Protein AF-A0A2V8FGA6-F1 (afdb_monomer_lite)

Secondary structure (DSSP, 8-state):
---SSGGGT--EEE--S-SSS-HHHHHHHHHHH-SSSEEEEEE-HHHHTSHHHHHHHHHHHHHHHTS-EEEEEPTT-S-HHHHHHHHHHHHGGGSEEEEETTSPP-SSS-EEEEE-PPPSSHHHHHHHHHHHHHTT-SEEE----HHHHHHHH-SS-------

Radius of gyration: 16.86 Å; chains: 1; bounding box: 38×37×55 Å

Foldseek 3Di:
DPPLCVQQPQQADEDDDPPPDDRLVVLLVCLQVDQGHAYEDEDDLVVVVPLVVVLQSLLSSLVSNVLSYEYEYDPPNPCVVVVLVSSCVSHNPSYAYEYDLPDDDDPDRHAHEHEDEAQPDLVSVVVVVVVSVVSVHPYYDYDDDPVSSVCRVCVPDDPPPDD

pLDDT: mean 81.25, std 15.48, range [29.77, 95.44]

Sequence (163 aa):
MLKIGEAAGVDSLWTDRGSGHDRWMLLAGLAVVTSRVRLGATVIPAEVRVPVALCERLAALHRLSRARGIVRIDPAVARCEDVIALVRQAAGDGLTIVLEATAQPTQARVERWAQVAAPESRDAWRETRRTYEEMGASGVIVPFGPRLLDLLRRPDEEDDRSD

Structure (mmCIF, N/CA/C/O backbone):
data_AF-A0A2V8FGA6-F1
#
_entry.id   AF-A0A2V8FGA6-F1
#
loop_
_atom_site.group_PDB
_atom_site.id
_atom_site.type_symbol
_atom_site.label_atom_id
_atom_site.label_alt_id
_atom_site.label_comp_id
_atom_site.label_asym_id
_atom_site.label_entity_id
_atom_site.label_seq_id
_atom_site.pdbx_PDB_ins_code
_atom_site.Cartn_x
_atom_site.Cartn_y
_atom_site.Cartn_z
_atom_site.occupancy
_atom_site.B_iso_or_equiv
_atom_site.auth_seq_id
_atom_site.auth_comp_id
_atom_site.auth_asym_id
_atom_site.auth_atom_id
_atom_site.pdbx_PDB_model_num
ATOM 1 N N . MET A 1 1 ? -13.039 -19.378 5.745 1.00 29.81 1 MET A N 1
ATOM 2 C CA . MET A 1 1 ? -12.762 -18.689 7.023 1.00 29.81 1 MET A CA 1
ATOM 3 C C . MET A 1 1 ? -11.859 -17.481 6.753 1.00 29.81 1 MET A C 1
ATOM 5 O O . MET A 1 1 ? -10.669 -17.535 6.996 1.00 29.81 1 MET A O 1
ATOM 9 N N . LEU A 1 2 ? -12.428 -16.419 6.170 1.00 29.77 2 LEU A N 1
ATOM 10 C CA . LEU A 1 2 ? -11.823 -15.086 6.006 1.00 29.77 2 LEU A CA 1
ATOM 11 C C . LEU A 1 2 ? -12.986 -14.079 5.922 1.00 29.77 2 LEU A C 1
ATOM 13 O O . LEU A 1 2 ? -13.206 -13.437 4.908 1.00 29.77 2 LEU A O 1
ATOM 17 N N . LYS A 1 3 ? -13.843 -14.078 6.952 1.00 29.84 3 LYS A N 1
ATOM 18 C CA . LYS A 1 3 ? -15.079 -13.270 7.001 1.00 29.84 3 LYS A CA 1
ATOM 19 C C . LYS A 1 3 ? -15.053 -12.214 8.114 1.00 29.84 3 LYS A C 1
ATOM 21 O O . LYS A 1 3 ? -16.027 -11.507 8.310 1.00 29.84 3 LYS A O 1
ATOM 26 N N . ILE A 1 4 ? -13.936 -12.110 8.842 1.00 32.84 4 ILE A N 1
ATOM 27 C CA . ILE A 1 4 ? -13.795 -11.216 10.002 1.00 32.84 4 ILE A CA 1
ATOM 28 C C . ILE A 1 4 ? -13.268 -9.829 9.577 1.00 32.84 4 ILE A C 1
ATOM 30 O O . ILE A 1 4 ? -13.563 -8.843 10.237 1.00 32.84 4 ILE A O 1
ATOM 34 N N . GLY A 1 5 ? -12.573 -9.715 8.436 1.00 39.97 5 GLY A N 1
ATOM 35 C CA . GLY A 1 5 ? -12.065 -8.426 7.938 1.00 39.97 5 GLY A CA 1
ATOM 36 C C . GLY A 1 5 ? -13.121 -7.529 7.277 1.00 39.97 5 GLY A C 1
ATOM 37 O O . GLY A 1 5 ? -13.042 -6.313 7.399 1.00 39.97 5 GLY A O 1
ATOM 38 N N . GLU A 1 6 ? -14.137 -8.106 6.621 1.00 41.97 6 GLU A N 1
ATOM 39 C CA . GLU A 1 6 ? -15.162 -7.328 5.894 1.00 41.97 6 GLU A CA 1
ATOM 40 C C . GLU A 1 6 ? -16.157 -6.608 6.820 1.00 41.97 6 GLU A C 1
ATOM 42 O O . GLU A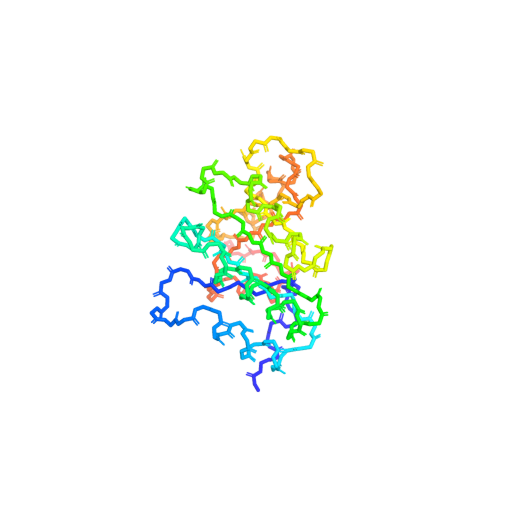 1 6 ? -16.749 -5.612 6.419 1.00 41.97 6 GLU A O 1
ATOM 47 N N . ALA A 1 7 ? -16.334 -7.076 8.060 1.00 38.31 7 ALA A N 1
ATOM 48 C CA . ALA A 1 7 ? -17.306 -6.510 9.001 1.00 38.31 7 ALA A CA 1
ATOM 49 C C . ALA A 1 7 ? -16.775 -5.301 9.800 1.00 38.31 7 ALA A C 1
ATOM 51 O O . ALA A 1 7 ? -17.547 -4.651 10.494 1.00 38.31 7 ALA A O 1
ATOM 52 N N . ALA A 1 8 ? -15.475 -5.002 9.713 1.00 47.69 8 ALA A N 1
ATOM 53 C CA . ALA A 1 8 ? -14.782 -4.061 10.597 1.00 47.69 8 ALA A CA 1
ATOM 54 C C . ALA A 1 8 ? -14.420 -2.711 9.937 1.00 47.69 8 ALA A C 1
ATOM 56 O O . ALA A 1 8 ? -13.707 -1.912 10.534 1.00 47.69 8 ALA A O 1
ATOM 57 N N . GLY A 1 9 ? -14.857 -2.456 8.696 1.00 52.66 9 GLY A N 1
ATOM 58 C CA . GLY A 1 9 ? -14.543 -1.206 7.985 1.00 52.66 9 GLY A CA 1
ATOM 59 C C . GLY A 1 9 ? -13.088 -1.084 7.506 1.00 52.66 9 GLY A C 1
ATOM 60 O O . GLY A 1 9 ? -12.617 0.019 7.240 1.00 52.66 9 GLY A O 1
ATOM 61 N N . VAL A 1 10 ? -12.360 -2.202 7.395 1.00 63.94 10 VAL A N 1
ATOM 62 C CA . VAL A 1 10 ? -10.988 -2.226 6.864 1.00 63.94 10 VAL A CA 1
ATOM 63 C C . VAL A 1 10 ? -11.017 -2.022 5.344 1.00 63.94 10 VAL A C 1
ATOM 65 O O . VAL A 1 10 ? -11.439 -2.910 4.606 1.00 63.94 10 VAL A O 1
ATOM 68 N N . ASP A 1 11 ? -10.543 -0.865 4.877 1.00 73.31 11 ASP A N 1
ATOM 69 C CA . ASP A 1 11 ? -10.498 -0.511 3.445 1.00 73.31 11 ASP A CA 1
ATOM 70 C C . ASP A 1 11 ? -9.421 -1.299 2.671 1.00 73.31 11 ASP A C 1
ATOM 72 O O . ASP A 1 11 ? -9.610 -1.679 1.512 1.00 73.31 11 ASP A O 1
ATOM 76 N N . SER A 1 12 ? -8.286 -1.593 3.316 1.00 79.44 12 SER A N 1
ATOM 77 C CA . SER A 1 12 ? -7.115 -2.193 2.666 1.00 79.44 12 SER A CA 1
ATOM 78 C C . SER A 1 12 ? -6.337 -3.161 3.566 1.00 79.44 12 SER A C 1
ATOM 80 O O . SER A 1 12 ? -6.179 -2.937 4.764 1.00 79.44 12 SER A O 1
ATOM 82 N N . LEU A 1 13 ? -5.818 -4.240 2.970 1.00 83.06 13 LEU A N 1
ATOM 83 C CA . LEU A 1 13 ? -4.891 -5.179 3.608 1.00 83.06 13 LEU A CA 1
ATOM 84 C C . LEU A 1 13 ? -3.473 -4.925 3.112 1.00 83.06 13 LEU A C 1
ATOM 86 O O . LEU A 1 13 ? -3.224 -4.982 1.910 1.00 83.06 13 LEU A O 1
ATOM 90 N N . TRP A 1 14 ? -2.543 -4.716 4.036 1.00 84.31 14 TRP A N 1
ATOM 91 C CA . TRP A 1 14 ? -1.141 -4.442 3.732 1.00 84.31 14 TRP A CA 1
ATOM 92 C C . TRP A 1 14 ? -0.266 -5.613 4.166 1.00 84.31 14 TRP A C 1
ATOM 94 O O . TRP A 1 14 ? -0.427 -6.139 5.266 1.00 84.31 14 TRP A O 1
ATOM 104 N N . THR A 1 15 ? 0.677 -6.024 3.318 1.00 78.81 15 THR A N 1
ATOM 105 C CA . THR A 1 15 ? 1.680 -7.024 3.713 1.00 78.81 15 THR A CA 1
ATOM 106 C C . THR A 1 15 ? 2.830 -6.364 4.464 1.00 78.81 15 THR A C 1
ATOM 108 O O . THR A 1 15 ? 3.437 -5.418 3.952 1.00 78.81 15 THR A O 1
ATOM 111 N N . ASP A 1 16 ? 3.148 -6.896 5.641 1.00 68.44 16 ASP A N 1
ATOM 112 C CA . ASP A 1 16 ? 4.194 -6.381 6.522 1.00 68.44 16 ASP A CA 1
ATOM 113 C C . ASP A 1 16 ? 5.622 -6.568 5.966 1.00 68.44 16 ASP A C 1
ATOM 115 O O . ASP A 1 16 ? 5.903 -7.443 5.137 1.00 68.44 16 ASP A O 1
ATOM 119 N N . ARG A 1 17 ? 6.545 -5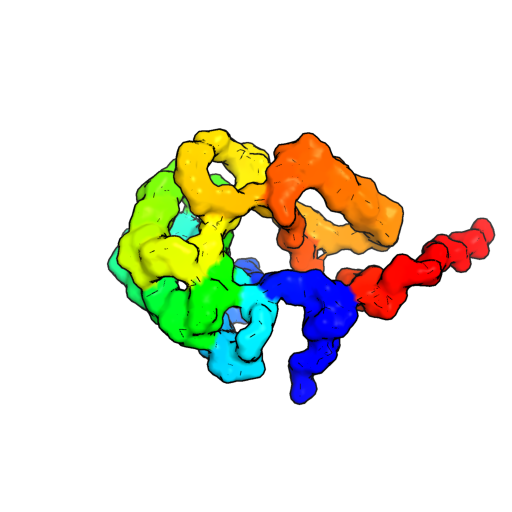.736 6.452 1.00 59.19 17 ARG A N 1
ATOM 120 C CA . ARG A 1 17 ? 7.990 -5.887 6.291 1.00 59.19 17 ARG A CA 1
ATOM 121 C C . ARG A 1 17 ? 8.548 -6.766 7.404 1.00 59.19 17 ARG A C 1
ATOM 123 O O . ARG A 1 17 ? 9.025 -6.260 8.409 1.00 59.19 17 ARG A O 1
ATOM 130 N N . GLY A 1 18 ? 8.569 -8.076 7.189 1.00 57.50 18 GLY A N 1
ATOM 131 C CA . GLY A 1 18 ? 9.267 -8.963 8.129 1.00 57.50 18 GLY A CA 1
ATOM 132 C C . GLY A 1 18 ? 8.754 -10.388 8.216 1.00 57.50 18 GLY A C 1
ATOM 133 O O . GLY A 1 18 ? 9.359 -11.193 8.911 1.00 57.50 18 GLY A O 1
ATOM 134 N N . SER A 1 19 ? 7.700 -10.747 7.482 1.00 59.69 19 SER A N 1
ATOM 135 C CA . SER A 1 19 ? 7.111 -12.091 7.549 1.00 59.69 19 SER A CA 1
ATOM 136 C C . SER A 1 19 ? 8.009 -13.221 7.020 1.00 59.69 19 SER A C 1
ATOM 138 O O . SER A 1 19 ? 7.601 -14.375 7.059 1.00 59.69 19 SER A O 1
ATOM 140 N N . GLY A 1 20 ? 9.197 -12.920 6.477 1.00 63.50 20 GLY A N 1
ATOM 141 C CA . GLY A 1 20 ? 10.101 -13.902 5.858 1.00 63.50 20 GLY A CA 1
ATOM 142 C C . GLY A 1 20 ? 9.592 -14.491 4.533 1.00 63.50 20 GLY A C 1
ATOM 143 O O . GLY A 1 20 ? 10.314 -15.230 3.869 1.00 63.50 20 GLY A O 1
ATOM 144 N N . HIS A 1 21 ? 8.372 -14.145 4.123 1.00 70.38 21 HIS A N 1
ATOM 145 C CA . HIS A 1 21 ? 7.746 -14.593 2.886 1.00 70.38 21 HIS A CA 1
ATOM 146 C C . HIS A 1 21 ? 7.847 -13.531 1.789 1.00 70.38 21 HIS A C 1
ATOM 148 O O . HIS A 1 21 ? 7.881 -12.328 2.061 1.00 70.38 21 HIS A O 1
ATOM 154 N N . ASP A 1 22 ? 7.841 -13.972 0.528 1.00 83.00 22 ASP A N 1
ATOM 155 C CA . ASP A 1 22 ? 7.751 -13.052 -0.602 1.00 83.00 22 ASP A CA 1
ATOM 156 C C . ASP A 1 22 ? 6.399 -12.316 -0.572 1.00 83.00 22 ASP A C 1
ATOM 158 O O . ASP A 1 22 ? 5.323 -12.905 -0.716 1.00 83.00 22 ASP A O 1
ATOM 162 N N . ARG A 1 23 ? 6.464 -11.002 -0.341 1.00 87.06 23 ARG A N 1
ATOM 163 C CA . ARG A 1 23 ? 5.291 -10.134 -0.168 1.00 87.06 23 ARG A CA 1
ATOM 164 C C . ARG A 1 23 ? 4.419 -10.091 -1.424 1.00 87.06 23 ARG A C 1
ATOM 166 O O . ARG A 1 23 ? 3.195 -10.058 -1.319 1.00 87.06 23 ARG A O 1
ATOM 173 N N . TRP A 1 24 ? 5.031 -10.128 -2.605 1.00 88.62 24 TRP A N 1
ATOM 174 C CA . TRP A 1 24 ? 4.316 -10.088 -3.881 1.00 88.62 24 TRP A CA 1
ATOM 175 C C . TRP A 1 24 ? 3.572 -11.395 -4.147 1.00 88.62 24 TRP A C 1
ATOM 177 O O . TRP A 1 24 ? 2.447 -11.365 -4.644 1.00 88.62 24 TRP A O 1
ATOM 187 N N . MET A 1 25 ? 4.144 -12.530 -3.744 1.00 88.31 25 MET A N 1
ATOM 188 C CA . MET A 1 25 ? 3.494 -13.836 -3.801 1.00 88.31 25 MET A CA 1
ATOM 189 C C . MET A 1 25 ? 2.279 -13.906 -2.868 1.00 88.31 25 MET A C 1
ATOM 191 O O . MET A 1 25 ? 1.215 -14.370 -3.279 1.00 88.31 25 MET A O 1
ATOM 195 N N . LEU A 1 26 ? 2.398 -13.389 -1.640 1.00 87.31 26 LEU A N 1
ATOM 196 C CA . LEU A 1 26 ? 1.260 -13.292 -0.719 1.00 87.31 26 LEU A CA 1
ATOM 197 C C . LEU A 1 26 ? 0.145 -12.405 -1.288 1.00 87.31 26 LEU A C 1
ATOM 199 O O . LEU A 1 26 ? -1.021 -12.799 -1.269 1.00 87.31 26 LEU A O 1
ATOM 203 N N . LEU A 1 27 ? 0.494 -11.240 -1.842 1.00 88.81 27 LEU A N 1
ATOM 204 C CA . LEU A 1 27 ? -0.471 -10.348 -2.491 1.00 88.81 27 LEU A CA 1
ATOM 205 C C . LEU A 1 27 ? -1.153 -11.004 -3.693 1.00 88.81 27 LEU A C 1
ATOM 207 O O . LEU A 1 27 ? -2.360 -10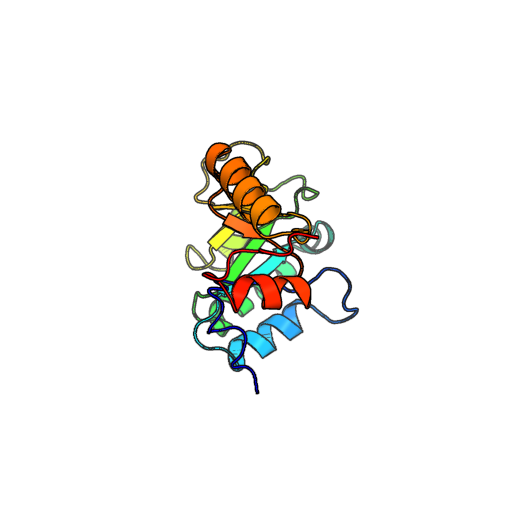.848 -3.858 1.00 88.81 27 LEU A O 1
ATOM 211 N N . ALA A 1 28 ? -0.416 -11.766 -4.503 1.00 88.00 28 ALA A N 1
ATOM 212 C CA . ALA A 1 28 ? -0.984 -12.515 -5.618 1.00 88.00 28 ALA A CA 1
ATOM 213 C C . ALA A 1 28 ? -1.997 -13.566 -5.133 1.00 88.00 28 ALA A C 1
ATOM 215 O O . ALA A 1 28 ? -3.104 -13.638 -5.665 1.00 88.00 28 ALA A O 1
ATOM 216 N N . GLY A 1 29 ? -1.668 -14.324 -4.081 1.00 87.56 29 GLY A N 1
ATOM 217 C CA . GLY A 1 29 ? -2.600 -15.269 -3.459 1.00 87.56 29 GLY A CA 1
ATOM 218 C C . GLY A 1 29 ? -3.856 -14.579 -2.916 1.00 87.56 29 GLY A C 1
ATOM 219 O O . GLY A 1 29 ? -4.976 -14.988 -3.228 1.00 87.56 29 GLY A O 1
ATOM 220 N N . LEU A 1 30 ? -3.684 -13.480 -2.173 1.00 86.75 30 LEU A N 1
ATOM 221 C CA . LEU A 1 30 ? -4.785 -12.665 -1.643 1.00 86.75 30 LEU A CA 1
ATOM 222 C C . LEU A 1 30 ? -5.661 -12.065 -2.749 1.00 86.75 30 LEU A C 1
ATOM 224 O O . LEU A 1 30 ? -6.879 -11.995 -2.588 1.00 86.75 30 LEU A O 1
ATOM 228 N N . ALA A 1 31 ? -5.082 -11.670 -3.882 1.00 87.75 31 ALA A N 1
ATOM 229 C CA . ALA A 1 31 ? -5.825 -11.155 -5.029 1.00 87.75 31 ALA A CA 1
ATOM 230 C C . ALA A 1 31 ? -6.792 -12.182 -5.621 1.00 87.75 31 ALA A C 1
ATOM 232 O O . ALA A 1 31 ? -7.880 -11.807 -6.058 1.00 87.75 31 ALA A O 1
ATOM 233 N N . VAL A 1 32 ? -6.425 -13.464 -5.579 1.00 85.69 32 VAL A N 1
ATOM 234 C CA . VAL A 1 32 ? -7.270 -14.565 -6.052 1.00 85.69 32 VAL A CA 1
ATOM 235 C C . VAL A 1 32 ? -8.386 -14.886 -5.058 1.00 85.69 32 VAL A C 1
ATOM 237 O O . VAL A 1 32 ? -9.519 -15.121 -5.475 1.00 85.69 32 VAL A O 1
ATOM 240 N N . VAL A 1 33 ? -8.094 -14.881 -3.752 1.00 86.88 33 VAL A N 1
ATOM 241 C CA . VAL A 1 33 ? -9.064 -15.306 -2.721 1.00 86.88 33 VAL A CA 1
ATOM 242 C C . VAL A 1 33 ? -9.939 -14.177 -2.170 1.00 86.88 33 VAL A C 1
ATOM 244 O O . VAL A 1 33 ? -10.891 -14.446 -1.439 1.00 86.88 33 VAL A O 1
ATOM 247 N N . THR A 1 34 ? -9.650 -12.919 -2.512 1.00 82.44 34 THR A N 1
ATOM 248 C CA . THR A 1 34 ? -10.451 -11.751 -2.112 1.00 82.44 34 THR A CA 1
ATOM 249 C C . THR A 1 34 ? -11.051 -11.054 -3.325 1.00 82.44 34 THR A C 1
ATOM 251 O O . THR A 1 34 ? -10.418 -10.956 -4.374 1.00 82.44 34 THR A O 1
ATOM 254 N N . SER A 1 35 ? -12.265 -10.522 -3.186 1.00 80.56 35 SER A N 1
ATOM 255 C CA . SER A 1 35 ? -12.969 -9.843 -4.284 1.00 80.56 35 SER A CA 1
ATOM 256 C C . SER A 1 35 ? -13.199 -8.350 -4.057 1.00 80.56 35 SER A C 1
ATOM 258 O O . SER A 1 35 ? -13.379 -7.631 -5.035 1.00 80.56 35 SER A O 1
ATOM 260 N N . ARG A 1 36 ? -13.187 -7.874 -2.803 1.00 81.00 36 ARG A N 1
ATOM 261 C CA . ARG A 1 36 ? -13.580 -6.494 -2.459 1.00 81.00 36 ARG A CA 1
ATOM 262 C C . ARG A 1 36 ? -12.489 -5.670 -1.789 1.00 81.00 36 ARG A C 1
ATOM 264 O O . ARG A 1 36 ? -12.304 -4.521 -2.163 1.00 81.00 36 ARG A O 1
ATOM 271 N N . VAL A 1 37 ? -11.749 -6.250 -0.847 1.00 83.25 37 VAL A N 1
ATOM 272 C CA . VAL A 1 37 ? -10.735 -5.509 -0.077 1.00 83.25 37 VAL A CA 1
ATOM 273 C C . VAL A 1 37 ? -9.612 -4.976 -0.973 1.00 83.25 37 VAL A C 1
ATOM 275 O O . VAL A 1 37 ? -9.204 -5.663 -1.916 1.00 83.25 37 VAL A O 1
ATOM 278 N N . ARG A 1 38 ? -9.105 -3.767 -0.706 1.00 89.00 38 ARG A N 1
ATOM 279 C CA . ARG A 1 38 ? -7.925 -3.250 -1.418 1.00 89.00 38 ARG A CA 1
ATOM 280 C C . ARG A 1 38 ? -6.670 -3.979 -0.948 1.00 89.00 38 ARG A C 1
ATOM 282 O O . ARG A 1 38 ? -6.574 -4.395 0.206 1.00 89.00 38 ARG A O 1
ATOM 289 N N . LEU A 1 39 ? -5.708 -4.153 -1.847 1.00 90.38 39 LEU A N 1
ATOM 290 C CA . LEU A 1 39 ? -4.494 -4.934 -1.596 1.00 90.38 39 LEU A CA 1
ATOM 291 C C . LEU A 1 39 ? -3.265 -4.035 -1.674 1.00 90.38 39 LEU A C 1
ATOM 293 O O . LEU A 1 39 ? -2.950 -3.502 -2.737 1.00 90.38 39 LEU A O 1
ATOM 297 N N . GLY A 1 40 ? -2.613 -3.862 -0.530 1.00 90.44 40 GLY A N 1
ATOM 298 C CA . GLY A 1 40 ? -1.547 -2.905 -0.287 1.00 90.44 40 GLY A CA 1
ATOM 299 C C . GLY A 1 40 ? -0.150 -3.493 -0.420 1.00 90.44 40 GLY A C 1
ATOM 300 O O . GLY A 1 40 ? 0.242 -4.363 0.361 1.00 90.44 40 GLY A O 1
ATOM 301 N N . ALA A 1 41 ? 0.628 -2.963 -1.363 1.00 90.88 41 ALA A N 1
ATOM 302 C CA . ALA A 1 41 ? 2.058 -3.227 -1.499 1.00 90.88 41 ALA A CA 1
ATOM 303 C C . ALA A 1 41 ? 2.871 -2.022 -1.017 1.00 90.88 41 ALA A C 1
ATOM 305 O O . ALA A 1 41 ? 2.542 -0.888 -1.353 1.00 90.88 41 ALA A O 1
ATOM 306 N N . THR A 1 42 ? 3.966 -2.255 -0.287 1.00 91.62 42 THR A N 1
ATOM 307 C CA . THR A 1 42 ? 4.900 -1.176 0.074 1.00 91.62 42 THR A CA 1
ATOM 308 C C . THR A 1 42 ? 6.216 -1.322 -0.685 1.00 91.62 42 THR A C 1
ATOM 310 O O . THR A 1 42 ? 6.989 -2.247 -0.400 1.00 91.62 42 THR A O 1
ATOM 313 N N . VAL A 1 43 ? 6.476 -0.381 -1.597 1.00 92.00 43 VAL A N 1
ATOM 314 C CA . VAL A 1 43 ? 7.702 -0.289 -2.400 1.00 92.00 43 VAL A CA 1
ATOM 315 C C . VAL A 1 43 ? 8.864 0.134 -1.515 1.00 92.00 43 VAL A C 1
ATOM 317 O O . VAL A 1 43 ? 8.823 1.197 -0.900 1.00 92.00 43 VAL A O 1
ATOM 320 N N . ILE A 1 44 ? 9.901 -0.701 -1.440 1.00 91.31 44 ILE A N 1
ATOM 321 C CA . ILE A 1 44 ? 11.121 -0.436 -0.657 1.00 91.31 44 ILE A CA 1
ATOM 322 C C . ILE A 1 44 ? 12.280 0.052 -1.526 1.00 91.31 44 ILE A C 1
ATOM 324 O O . ILE A 1 44 ? 12.346 -0.304 -2.704 1.00 91.31 44 ILE A O 1
ATOM 328 N N . PRO A 1 45 ? 13.288 0.729 -0.937 1.00 91.19 45 PRO A N 1
ATOM 329 C CA . PRO A 1 45 ? 14.495 1.131 -1.663 1.00 91.19 45 PRO A CA 1
ATOM 330 C C . PRO A 1 45 ? 15.177 -0.009 -2.432 1.00 91.19 45 PRO A C 1
ATOM 332 O O . PRO A 1 45 ? 15.724 0.208 -3.509 1.00 91.19 45 PRO A O 1
ATOM 335 N N . ALA A 1 46 ? 15.126 -1.242 -1.914 1.00 89.12 46 ALA A N 1
ATOM 336 C CA . ALA A 1 46 ? 15.718 -2.398 -2.583 1.00 89.12 46 ALA A CA 1
ATOM 337 C C . ALA A 1 46 ? 15.027 -2.783 -3.898 1.00 89.12 46 ALA A C 1
ATOM 339 O O . ALA A 1 46 ? 15.699 -3.243 -4.816 1.00 89.12 46 ALA A O 1
ATOM 340 N N . GLU A 1 47 ? 13.716 -2.571 -4.007 1.00 89.69 47 GLU A N 1
ATOM 341 C CA . GLU A 1 47 ? 12.946 -2.879 -5.215 1.00 89.69 47 GLU A CA 1
ATOM 342 C C . GLU A 1 47 ? 13.175 -1.825 -6.300 1.00 89.69 47 GLU A C 1
ATOM 344 O O . GLU A 1 47 ? 13.246 -2.158 -7.479 1.00 89.69 47 GLU A O 1
ATOM 349 N N . VAL A 1 48 ? 13.385 -0.567 -5.899 1.00 91.12 48 VAL A N 1
ATOM 350 C CA . VAL A 1 48 ? 13.678 0.545 -6.818 1.00 91.12 48 VAL A CA 1
ATOM 351 C C . VAL A 1 48 ? 15.031 0.368 -7.514 1.00 91.12 48 VAL A C 1
ATOM 353 O O . VAL A 1 48 ? 15.208 0.829 -8.637 1.00 91.12 48 VAL A O 1
ATOM 356 N N . ARG A 1 49 ? 15.976 -0.365 -6.905 1.00 90.38 49 ARG A N 1
ATOM 357 C CA . ARG A 1 49 ? 17.256 -0.716 -7.552 1.00 90.38 49 ARG A CA 1
ATOM 358 C C . ARG A 1 49 ? 17.095 -1.641 -8.761 1.00 90.38 49 ARG A C 1
ATOM 360 O O . ARG A 1 49 ? 18.032 -1.757 -9.544 1.00 90.38 49 ARG A O 1
ATOM 367 N N . VAL A 1 50 ? 15.936 -2.286 -8.923 1.00 92.88 50 VAL A N 1
ATOM 368 C CA . VAL A 1 50 ? 15.634 -3.173 -10.057 1.00 92.88 50 VAL A CA 1
ATOM 369 C C . VAL A 1 50 ? 14.302 -2.753 -10.707 1.00 92.88 50 VAL A C 1
ATOM 371 O O . VAL A 1 50 ? 13.294 -3.451 -10.558 1.00 92.88 50 VAL A O 1
ATOM 374 N N . PRO A 1 51 ? 14.268 -1.619 -11.441 1.00 92.06 51 PRO A N 1
ATOM 375 C CA . PRO A 1 51 ? 13.022 -1.001 -11.907 1.00 92.06 51 PRO A CA 1
ATOM 376 C C . PRO A 1 51 ? 12.163 -1.909 -12.790 1.00 92.06 51 PRO A C 1
ATOM 378 O O . PRO A 1 51 ? 10.943 -1.913 -12.661 1.00 92.06 51 PRO A O 1
ATOM 381 N N . VAL A 1 52 ? 12.790 -2.718 -13.652 1.00 94.25 52 VAL A N 1
ATOM 382 C CA . VAL A 1 52 ? 12.080 -3.645 -14.551 1.00 94.25 52 VAL A CA 1
ATOM 383 C C . VAL A 1 52 ? 11.294 -4.684 -13.749 1.00 94.25 52 VAL A C 1
ATOM 385 O O . VAL A 1 52 ? 10.090 -4.827 -13.941 1.00 94.25 52 VAL A O 1
ATOM 388 N N . ALA A 1 53 ? 11.938 -5.334 -12.776 1.00 93.50 53 ALA A N 1
ATOM 389 C CA . ALA A 1 53 ? 11.284 -6.333 -11.935 1.00 93.50 53 ALA A CA 1
ATOM 390 C C . ALA A 1 53 ? 10.182 -5.719 -11.054 1.00 93.50 53 ALA A C 1
ATOM 392 O O . ALA A 1 53 ? 9.164 -6.355 -10.784 1.00 93.50 53 ALA A O 1
ATOM 393 N N . LEU A 1 54 ? 10.364 -4.480 -10.584 1.00 93.75 54 LEU A N 1
ATOM 394 C CA . LEU A 1 54 ? 9.320 -3.755 -9.860 1.00 93.75 54 LEU A CA 1
ATOM 395 C C . LEU A 1 54 ? 8.123 -3.432 -10.773 1.00 93.75 54 LEU A C 1
ATOM 397 O O . LEU A 1 54 ? 6.982 -3.665 -10.378 1.00 93.75 54 LEU A O 1
ATOM 401 N N . CYS A 1 55 ? 8.369 -2.970 -12.000 1.00 95.38 55 CYS A N 1
ATOM 402 C CA . CYS A 1 55 ? 7.331 -2.691 -12.993 1.00 95.38 55 CYS A CA 1
ATOM 403 C C . CYS A 1 55 ? 6.491 -3.940 -13.306 1.00 95.38 55 CYS A C 1
ATOM 405 O O . CYS A 1 55 ? 5.262 -3.896 -13.249 1.00 95.38 55 CYS A O 1
ATOM 407 N N . GLU A 1 56 ? 7.136 -5.085 -13.539 1.00 95.25 56 GLU A N 1
ATOM 408 C CA . GLU A 1 56 ? 6.451 -6.359 -13.794 1.00 95.25 56 GLU A CA 1
ATOM 409 C C . GLU A 1 56 ? 5.559 -6.790 -12.623 1.00 95.25 56 GLU A C 1
ATOM 411 O O . GLU A 1 56 ? 4.411 -7.198 -12.830 1.00 95.25 56 GLU A O 1
ATOM 416 N N . ARG A 1 57 ? 6.055 -6.653 -11.387 1.00 94.69 57 ARG A N 1
ATOM 417 C CA . ARG A 1 57 ? 5.302 -6.964 -10.162 1.00 94.69 57 ARG A CA 1
ATOM 418 C C . ARG A 1 57 ? 4.094 -6.048 -9.976 1.00 94.69 57 ARG A C 1
ATOM 420 O O . ARG A 1 57 ? 3.009 -6.533 -9.658 1.00 94.69 57 ARG A O 1
ATOM 427 N N . LEU A 1 58 ? 4.252 -4.748 -10.220 1.00 94.75 58 LEU A N 1
ATOM 428 C CA . LEU A 1 58 ? 3.161 -3.769 -10.163 1.00 94.75 58 LEU A CA 1
ATOM 429 C C . LEU A 1 58 ? 2.090 -4.064 -11.219 1.00 94.75 58 LEU A C 1
ATOM 431 O O . LEU A 1 58 ? 0.899 -4.087 -10.906 1.00 94.75 58 LEU A O 1
ATOM 435 N N . ALA A 1 59 ? 2.508 -4.368 -12.448 1.00 94.50 59 ALA A N 1
ATOM 436 C CA . ALA A 1 59 ? 1.599 -4.733 -13.526 1.00 94.50 59 ALA A CA 1
ATOM 437 C C . ALA A 1 59 ? 0.853 -6.044 -13.213 1.00 94.50 59 ALA A C 1
ATOM 439 O O . ALA A 1 59 ? -0.350 -6.159 -13.461 1.00 94.50 59 ALA A O 1
ATOM 440 N N . ALA A 1 60 ? 1.537 -7.030 -12.623 1.00 93.00 60 ALA A N 1
ATOM 441 C CA . ALA A 1 60 ? 0.916 -8.268 -12.162 1.00 93.00 60 ALA A CA 1
ATOM 442 C C . ALA A 1 60 ? -0.106 -8.012 -11.046 1.00 93.00 60 ALA A C 1
ATOM 444 O O . ALA A 1 60 ? -1.232 -8.500 -11.137 1.00 93.00 60 ALA A O 1
ATOM 445 N N . LEU A 1 61 ? 0.240 -7.204 -10.039 1.00 92.19 61 LEU A N 1
ATOM 446 C CA . LEU A 1 61 ? -0.679 -6.822 -8.968 1.00 92.19 61 LEU A CA 1
ATOM 447 C C . LEU A 1 61 ? -1.924 -6.127 -9.524 1.00 92.19 61 LEU A C 1
ATOM 449 O O . LEU A 1 61 ? -3.037 -6.496 -9.154 1.00 92.19 61 LEU A O 1
ATOM 453 N N . HIS A 1 62 ? -1.764 -5.159 -10.430 1.00 93.50 62 HIS A N 1
ATOM 454 C CA . HIS A 1 62 ? -2.888 -4.467 -11.059 1.00 93.50 62 HIS A CA 1
ATOM 455 C C . HIS A 1 62 ? -3.839 -5.448 -11.763 1.00 93.50 62 HIS A C 1
ATOM 457 O O . HIS A 1 62 ? -5.047 -5.432 -11.506 1.00 93.50 62 HIS A O 1
ATOM 463 N N . ARG A 1 63 ? -3.289 -6.361 -12.579 1.00 92.06 63 ARG A N 1
ATOM 464 C CA . ARG A 1 63 ? -4.071 -7.379 -13.298 1.00 92.06 63 ARG A CA 1
ATOM 465 C C . ARG A 1 63 ? -4.793 -8.337 -12.353 1.00 92.06 63 ARG A C 1
ATOM 467 O O . ARG A 1 63 ? -5.995 -8.544 -12.492 1.00 92.06 63 ARG A O 1
ATOM 474 N N . LEU A 1 64 ? -4.079 -8.912 -11.386 1.00 92.06 64 LEU A N 1
ATOM 475 C CA . LEU A 1 64 ? -4.633 -9.926 -10.483 1.00 92.06 64 LEU A CA 1
ATOM 476 C C . LEU A 1 64 ? -5.649 -9.330 -9.503 1.00 92.06 64 LEU A C 1
ATOM 478 O O . LEU A 1 64 ? -6.670 -9.948 -9.211 1.00 92.06 64 LEU A O 1
ATOM 482 N N . SER A 1 65 ? -5.399 -8.112 -9.016 1.00 89.62 65 SER A N 1
ATOM 483 C CA . SER A 1 65 ? -6.293 -7.434 -8.073 1.00 89.62 65 SER A CA 1
ATOM 484 C C . SER A 1 65 ? -7.534 -6.830 -8.734 1.00 89.62 65 SER A C 1
ATOM 486 O O . SER A 1 65 ? -8.460 -6.466 -8.011 1.00 89.62 65 SER A O 1
ATOM 488 N N . ARG A 1 66 ? -7.597 -6.750 -10.073 1.00 88.19 66 ARG A N 1
ATOM 489 C CA . ARG A 1 66 ? -8.682 -6.089 -10.825 1.00 88.19 66 ARG A CA 1
ATOM 490 C C . ARG A 1 66 ? -8.870 -4.627 -10.393 1.00 88.19 66 ARG A C 1
ATOM 492 O O . ARG A 1 66 ? -9.966 -4.228 -10.018 1.00 88.19 66 ARG A O 1
ATOM 499 N N . ALA A 1 67 ? -7.778 -3.857 -10.402 1.00 83.88 67 ALA A N 1
ATOM 500 C CA . ALA A 1 67 ? -7.737 -2.440 -10.002 1.00 83.88 67 ALA A CA 1
ATOM 501 C C . ALA A 1 67 ? -8.059 -2.142 -8.519 1.00 83.88 67 ALA A C 1
ATOM 503 O O . ALA A 1 67 ? -8.345 -1.006 -8.155 1.00 83.88 67 ALA A O 1
ATOM 504 N N . ARG A 1 68 ? -7.955 -3.143 -7.635 1.00 88.69 68 ARG A N 1
ATOM 505 C CA . ARG A 1 68 ? -8.033 -2.956 -6.170 1.00 88.69 68 ARG A CA 1
ATOM 506 C C . ARG A 1 68 ? -6.663 -2.774 -5.511 1.00 88.69 68 ARG A C 1
ATOM 508 O O . ARG A 1 68 ? -6.561 -2.759 -4.286 1.00 88.69 68 ARG A O 1
ATOM 515 N N . GLY A 1 69 ? -5.598 -2.720 -6.304 1.00 90.81 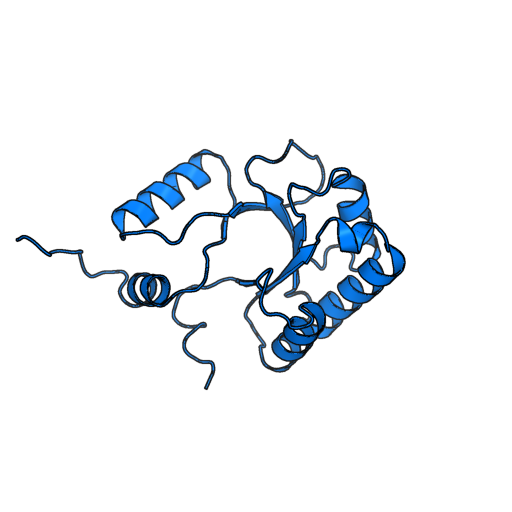69 GLY A N 1
ATOM 516 C CA . GLY A 1 69 ? -4.244 -2.545 -5.801 1.00 90.81 69 GLY A CA 1
ATOM 517 C C . GLY A 1 69 ? -4.008 -1.119 -5.307 1.00 90.81 69 GLY A C 1
ATOM 518 O O . GLY A 1 69 ? -4.367 -0.144 -5.970 1.00 90.81 69 GLY A O 1
ATOM 519 N N . ILE A 1 70 ? -3.370 -1.011 -4.149 1.00 92.75 70 ILE A N 1
ATOM 520 C CA . ILE A 1 70 ? -2.870 0.239 -3.588 1.00 92.75 70 ILE A CA 1
ATOM 521 C C . ILE A 1 70 ? -1.379 0.074 -3.299 1.00 92.75 70 ILE A C 1
ATOM 523 O O . ILE A 1 70 ? -0.922 -0.985 -2.871 1.00 92.75 70 ILE A O 1
ATOM 527 N N . VAL A 1 71 ? -0.595 1.097 -3.610 1.00 93.69 71 VAL A N 1
ATOM 528 C CA . VAL A 1 71 ? 0.863 1.049 -3.531 1.00 93.69 71 VAL A CA 1
ATOM 529 C C . VAL A 1 71 ? 1.336 2.188 -2.660 1.00 93.69 71 VAL A C 1
ATOM 531 O O . VAL A 1 71 ? 1.120 3.348 -2.990 1.00 93.69 71 VAL A O 1
ATOM 534 N N . ARG A 1 72 ? 2.026 1.865 -1.572 1.00 93.69 72 ARG A N 1
ATOM 535 C CA . ARG A 1 72 ? 2.733 2.846 -0.758 1.00 93.69 72 ARG A CA 1
ATOM 536 C C . ARG A 1 72 ? 4.192 2.915 -1.166 1.00 93.69 72 ARG A C 1
ATOM 538 O O . ARG A 1 72 ? 4.839 1.883 -1.336 1.00 93.69 72 ARG A O 1
ATOM 545 N N . ILE A 1 73 ? 4.714 4.127 -1.279 1.00 93.69 73 ILE A N 1
ATOM 546 C CA . ILE A 1 73 ? 6.146 4.365 -1.456 1.00 93.69 73 ILE A CA 1
ATOM 547 C C . ILE A 1 73 ? 6.750 4.587 -0.074 1.00 93.69 73 ILE A C 1
ATOM 549 O O . ILE A 1 73 ? 6.261 5.415 0.693 1.00 93.69 73 ILE A O 1
ATOM 553 N N . ASP A 1 74 ? 7.784 3.820 0.265 1.00 91.31 74 ASP A N 1
ATOM 554 C CA . ASP A 1 74 ? 8.474 4.012 1.535 1.00 91.31 74 ASP A CA 1
ATOM 555 C C . ASP A 1 74 ? 9.120 5.399 1.632 1.00 91.31 74 ASP A C 1
ATOM 557 O O . ASP A 1 74 ? 9.769 5.809 0.668 1.00 91.31 74 ASP A O 1
ATOM 561 N N . PRO A 1 75 ? 9.048 6.089 2.783 1.00 88.56 75 PRO A N 1
ATOM 562 C CA . PRO A 1 75 ? 9.729 7.370 2.958 1.00 88.56 75 PRO A CA 1
ATOM 563 C C . PRO A 1 75 ? 11.257 7.290 2.786 1.00 88.56 75 PRO A C 1
ATOM 565 O O . PRO A 1 75 ? 11.872 8.298 2.452 1.00 88.56 75 PRO A O 1
ATOM 568 N N . ALA A 1 76 ? 11.890 6.120 2.949 1.00 90.31 76 ALA A N 1
ATOM 569 C CA . ALA A 1 76 ? 13.319 5.944 2.677 1.00 90.31 76 ALA A CA 1
ATOM 570 C C . ALA A 1 76 ? 13.660 5.867 1.174 1.00 90.31 76 ALA A C 1
ATOM 572 O O . ALA A 1 76 ? 14.836 5.787 0.807 1.00 90.31 76 ALA A O 1
ATOM 573 N N . VAL A 1 77 ? 12.668 5.860 0.278 1.00 91.19 77 VAL A N 1
ATOM 574 C CA . VAL A 1 77 ? 12.894 5.950 -1.169 1.00 91.19 77 VAL A CA 1
ATOM 575 C C . VAL A 1 77 ? 13.169 7.408 -1.538 1.00 91.19 77 VAL A C 1
ATOM 577 O O . VAL A 1 77 ? 12.262 8.230 -1.593 1.00 91.19 77 VAL A O 1
ATOM 580 N N . ALA A 1 78 ? 14.428 7.718 -1.854 1.00 84.94 78 ALA A N 1
ATOM 581 C CA . ALA A 1 78 ? 14.858 9.086 -2.154 1.00 84.94 78 ALA A CA 1
ATOM 582 C C . ALA A 1 78 ? 14.223 9.689 -3.425 1.00 84.94 78 ALA A C 1
ATOM 584 O O . ALA A 1 78 ? 13.947 10.883 -3.467 1.00 84.94 78 ALA A O 1
ATOM 585 N N . ARG A 1 79 ? 13.995 8.883 -4.473 1.00 87.31 79 ARG A N 1
ATOM 586 C CA . ARG A 1 79 ? 13.437 9.336 -5.762 1.00 87.31 79 ARG A CA 1
ATOM 587 C C . ARG A 1 79 ? 11.977 8.909 -5.903 1.00 87.31 79 ARG A C 1
ATOM 589 O O . ARG A 1 79 ? 11.655 8.045 -6.713 1.00 87.31 79 ARG A O 1
ATOM 596 N N . CYS A 1 80 ? 11.099 9.475 -5.078 1.00 90.19 80 CYS A N 1
ATOM 597 C CA . CYS A 1 80 ? 9.677 9.120 -5.082 1.00 90.19 80 CYS A CA 1
ATOM 598 C C . CYS A 1 80 ? 8.999 9.388 -6.439 1.00 90.19 80 CYS A C 1
ATOM 600 O O . CYS A 1 80 ? 8.234 8.544 -6.893 1.00 90.19 80 CYS A O 1
ATOM 602 N N . GLU A 1 81 ? 9.332 10.488 -7.121 1.00 91.56 81 GLU A N 1
ATOM 603 C CA . GLU A 1 81 ? 8.762 10.847 -8.432 1.00 91.56 81 GLU A CA 1
ATOM 604 C C . GLU A 1 81 ? 9.070 9.812 -9.524 1.00 91.56 81 GLU A C 1
ATOM 606 O O . GLU A 1 81 ? 8.185 9.421 -10.284 1.00 91.56 81 GLU A O 1
ATOM 611 N N . ASP A 1 82 ? 10.295 9.281 -9.555 1.00 92.25 82 ASP A N 1
ATOM 612 C CA . ASP A 1 82 ? 10.657 8.195 -10.471 1.00 92.25 82 ASP A CA 1
ATOM 613 C C . ASP A 1 82 ? 9.798 6.948 -10.226 1.00 92.25 82 ASP A C 1
ATOM 615 O O . ASP A 1 82 ? 9.369 6.273 -11.162 1.00 92.25 82 ASP A O 1
ATOM 619 N N . VAL A 1 83 ? 9.540 6.629 -8.955 1.00 93.81 83 VAL A N 1
ATOM 620 C CA . VAL A 1 83 ? 8.712 5.479 -8.584 1.00 93.81 83 VAL A CA 1
ATOM 621 C C . VAL A 1 83 ? 7.249 5.732 -8.930 1.00 93.81 83 VAL A C 1
ATOM 623 O O . VAL A 1 83 ? 6.585 4.818 -9.411 1.00 93.81 83 VAL A O 1
ATOM 626 N N . ILE A 1 84 ? 6.749 6.958 -8.758 1.00 95.06 84 ILE A N 1
ATOM 627 C CA . ILE A 1 84 ? 5.411 7.350 -9.217 1.00 95.06 84 ILE A CA 1
ATOM 628 C C . ILE A 1 84 ? 5.298 7.117 -10.726 1.00 95.06 84 ILE A C 1
ATOM 630 O O . ILE A 1 84 ? 4.372 6.434 -11.165 1.00 95.06 84 ILE A O 1
ATOM 634 N N . ALA A 1 85 ? 6.262 7.605 -11.510 1.00 94.50 85 ALA A N 1
ATOM 635 C CA . ALA A 1 85 ? 6.298 7.394 -12.954 1.00 94.50 85 ALA A CA 1
ATOM 636 C C . ALA A 1 85 ? 6.340 5.900 -13.315 1.00 94.50 85 ALA A C 1
ATOM 638 O O . ALA A 1 85 ? 5.604 5.464 -14.200 1.00 94.50 85 ALA A O 1
ATOM 639 N N . LEU A 1 86 ? 7.117 5.095 -12.585 1.00 95.25 86 LEU A N 1
ATOM 640 C CA . LEU A 1 86 ? 7.191 3.646 -12.779 1.00 95.25 86 LEU A CA 1
ATOM 641 C C . LEU A 1 86 ? 5.853 2.946 -12.493 1.00 95.25 86 LEU A C 1
ATOM 643 O O . LEU A 1 86 ? 5.433 2.074 -13.252 1.00 95.25 86 LEU A O 1
ATOM 647 N N . VAL A 1 87 ? 5.154 3.333 -11.422 1.00 95.44 87 VAL A N 1
ATOM 648 C CA . VAL A 1 87 ? 3.821 2.796 -11.102 1.00 95.44 87 VAL A CA 1
ATOM 649 C C . VAL A 1 87 ? 2.819 3.162 -12.196 1.00 95.44 87 VAL A C 1
ATOM 651 O O . VAL A 1 87 ? 2.057 2.302 -12.643 1.00 95.44 87 VAL A O 1
ATOM 654 N N . ARG A 1 88 ? 2.854 4.410 -12.679 1.00 94.88 88 ARG A N 1
ATOM 655 C CA . ARG A 1 88 ? 2.005 4.866 -13.789 1.00 94.88 88 ARG A CA 1
ATOM 656 C C . ARG A 1 88 ? 2.329 4.142 -15.092 1.00 94.88 88 ARG A C 1
ATOM 658 O O . ARG A 1 88 ? 1.411 3.770 -15.814 1.00 94.88 88 ARG A O 1
ATOM 665 N N . GLN A 1 89 ? 3.596 3.858 -15.365 1.00 94.69 89 GLN A N 1
ATOM 666 C CA . GLN A 1 89 ? 3.992 3.047 -16.514 1.00 94.69 89 GLN A CA 1
ATOM 667 C C . GLN A 1 89 ? 3.459 1.609 -16.411 1.00 94.69 89 GLN A C 1
ATOM 669 O O . GLN A 1 89 ? 2.998 1.051 -17.404 1.00 94.69 89 GLN A O 1
ATOM 674 N N . ALA A 1 90 ? 3.505 1.008 -15.221 1.00 94.38 90 ALA A N 1
ATOM 675 C CA . ALA A 1 90 ? 3.107 -0.382 -15.012 1.00 94.38 90 ALA A CA 1
ATOM 676 C C . ALA A 1 90 ? 1.586 -0.609 -15.080 1.00 94.38 90 ALA A C 1
ATOM 678 O O . ALA A 1 90 ? 1.142 -1.685 -15.488 1.00 94.38 90 ALA A O 1
ATOM 679 N N . ALA A 1 91 ? 0.789 0.365 -14.627 1.00 93.19 91 ALA A N 1
ATOM 680 C CA . ALA A 1 91 ? -0.641 0.167 -14.375 1.00 93.19 91 ALA A CA 1
ATOM 681 C C . ALA A 1 91 ? -1.546 1.368 -14.710 1.00 93.19 91 ALA A C 1
ATOM 683 O O . ALA A 1 91 ? -2.741 1.338 -14.405 1.00 93.19 91 ALA A O 1
ATOM 684 N N . GLY A 1 92 ? -1.007 2.438 -15.299 1.00 91.31 92 GLY A N 1
ATOM 685 C CA . GLY A 1 92 ? -1.738 3.685 -15.526 1.00 91.31 92 GLY A CA 1
ATOM 686 C C . GLY A 1 92 ? -2.302 4.266 -14.225 1.00 91.31 92 GLY A C 1
ATOM 687 O O . GLY A 1 92 ? -1.644 4.287 -13.181 1.00 91.31 92 GLY A O 1
ATOM 688 N N . ASP A 1 93 ? -3.562 4.693 -14.269 1.00 90.75 93 ASP A N 1
ATOM 689 C CA . ASP A 1 93 ? -4.299 5.185 -13.097 1.00 90.75 93 ASP A CA 1
ATOM 690 C C . ASP A 1 93 ? -4.970 4.071 -12.276 1.00 90.75 93 ASP A C 1
ATOM 692 O O . ASP A 1 93 ? -5.631 4.345 -11.278 1.00 90.75 93 ASP A O 1
ATOM 696 N N . GLY A 1 94 ? -4.789 2.805 -12.665 1.00 90.06 94 GLY A N 1
ATOM 697 C CA . GLY A 1 94 ? -5.441 1.655 -12.036 1.00 90.06 94 GLY A CA 1
ATOM 698 C C . GLY A 1 94 ? -4.812 1.181 -10.722 1.00 90.06 94 GLY A C 1
ATOM 699 O O . GLY A 1 94 ? -5.291 0.203 -10.147 1.00 90.06 94 GLY A O 1
ATOM 700 N N . LEU A 1 95 ? -3.731 1.823 -10.269 1.00 92.31 95 LEU A N 1
ATOM 701 C CA . LEU A 1 95 ? -3.170 1.661 -8.928 1.00 92.31 95 LEU A CA 1
ATOM 702 C C . LEU A 1 95 ? -3.205 3.004 -8.200 1.00 92.31 95 LEU A C 1
ATOM 704 O O . LEU A 1 95 ? -2.668 4.011 -8.680 1.00 92.31 95 LEU A O 1
ATOM 708 N N . THR A 1 96 ? -3.802 3.007 -7.012 1.00 92.94 96 THR A N 1
ATOM 709 C CA . THR A 1 96 ? -3.695 4.144 -6.097 1.00 92.94 96 THR A CA 1
ATOM 710 C C . THR A 1 96 ? -2.278 4.202 -5.548 1.00 92.94 96 THR A C 1
ATOM 712 O O . THR A 1 96 ? -1.753 3.191 -5.084 1.00 92.94 96 THR A O 1
ATOM 715 N N . ILE A 1 97 ? -1.676 5.389 -5.568 1.00 94.25 97 ILE A N 1
ATOM 716 C CA . ILE A 1 97 ? -0.364 5.637 -4.973 1.00 94.25 97 ILE A CA 1
ATOM 717 C C . ILE A 1 97 ? -0.571 6.369 -3.654 1.00 94.25 97 ILE A C 1
ATOM 719 O O . ILE A 1 97 ? -1.286 7.366 -3.614 1.00 94.25 97 ILE A O 1
ATOM 723 N N . VAL A 1 98 ? 0.074 5.877 -2.605 1.00 93.31 98 VAL A N 1
ATOM 724 C CA . VAL A 1 98 ? 0.058 6.432 -1.257 1.00 93.31 98 VAL A CA 1
ATOM 725 C C . VAL A 1 98 ? 1.460 6.903 -0.900 1.00 93.31 98 VAL A C 1
ATOM 727 O O . VAL A 1 98 ? 2.430 6.145 -1.001 1.00 93.31 98 VAL A O 1
ATOM 730 N N . LEU A 1 99 ? 1.555 8.147 -0.452 1.00 92.38 99 LEU A N 1
ATOM 731 C CA . LEU A 1 99 ? 2.746 8.696 0.184 1.00 92.38 99 LEU A CA 1
ATOM 732 C C . LEU A 1 99 ? 2.502 8.858 1.683 1.00 92.38 99 LEU A C 1
ATOM 734 O O . LEU A 1 99 ? 1.356 8.923 2.131 1.00 92.38 99 LEU A O 1
ATOM 738 N N . GLU A 1 100 ? 3.587 8.950 2.447 1.00 90.75 100 GLU A N 1
ATOM 739 C CA . GLU A 1 100 ? 3.499 9.318 3.859 1.00 90.75 100 GLU A CA 1
ATOM 740 C C . GLU A 1 100 ? 2.848 10.703 3.998 1.00 90.75 100 GLU A C 1
ATOM 742 O O . GLU A 1 100 ? 3.125 11.602 3.200 1.00 90.75 100 GLU A O 1
ATOM 747 N N . ALA A 1 101 ? 1.997 10.896 5.007 1.00 86.88 101 ALA A N 1
ATOM 748 C CA . ALA A 1 101 ? 1.292 12.162 5.212 1.00 86.88 101 ALA A CA 1
ATOM 749 C C . ALA A 1 101 ? 2.256 13.361 5.286 1.00 86.88 101 ALA A C 1
ATOM 751 O O . ALA A 1 101 ? 2.001 14.409 4.693 1.00 86.88 101 ALA A O 1
ATOM 752 N N . THR A 1 102 ? 3.410 13.152 5.921 1.00 86.06 102 THR A N 1
ATOM 753 C CA . THR A 1 102 ? 4.485 14.136 6.097 1.00 86.06 102 THR A CA 1
ATOM 754 C C . THR A 1 102 ? 5.451 14.229 4.911 1.00 86.06 102 THR A C 1
ATOM 756 O O . THR A 1 102 ? 6.410 15.000 4.962 1.00 86.06 102 THR A O 1
ATOM 759 N N . ALA A 1 103 ? 5.238 13.459 3.836 1.00 85.50 103 ALA A N 1
ATOM 760 C CA . ALA A 1 103 ? 6.065 13.541 2.638 1.00 85.50 103 ALA A CA 1
ATOM 761 C C . ALA A 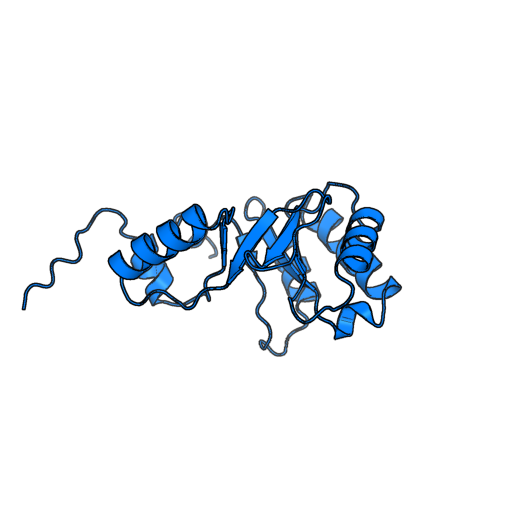1 103 ? 5.966 14.929 1.993 1.00 85.50 103 ALA A C 1
ATOM 763 O O . ALA A 1 103 ? 4.974 15.646 2.143 1.00 85.50 103 ALA A O 1
ATOM 764 N N . GLN A 1 104 ? 6.974 15.298 1.208 1.00 83.50 104 GLN A N 1
ATOM 765 C CA . GLN A 1 104 ? 6.988 16.584 0.514 1.00 83.50 104 GLN A CA 1
ATOM 766 C C . GLN A 1 104 ? 5.762 16.740 -0.412 1.00 83.50 104 GLN A C 1
ATOM 768 O O . GLN A 1 104 ? 5.222 15.743 -0.914 1.00 83.50 104 GLN A O 1
ATOM 773 N N . PRO A 1 105 ? 5.271 17.974 -0.625 1.00 81.94 105 PRO A N 1
ATOM 774 C CA . PRO A 1 105 ? 4.235 18.251 -1.612 1.00 81.94 105 PRO A CA 1
ATOM 775 C C . PRO A 1 105 ? 4.639 17.729 -2.994 1.00 81.94 105 PRO A C 1
ATOM 777 O O . PRO A 1 105 ? 5.768 17.931 -3.429 1.00 81.94 105 PRO A O 1
ATOM 780 N N . THR A 1 106 ? 3.708 17.078 -3.687 1.00 85.00 106 THR A N 1
ATOM 781 C CA . THR A 1 106 ? 3.869 16.652 -5.083 1.00 85.00 106 THR A CA 1
ATOM 782 C C . THR A 1 106 ? 2.631 17.068 -5.864 1.00 85.00 106 THR A C 1
ATOM 784 O O . THR A 1 106 ? 1.534 17.134 -5.307 1.00 85.00 106 THR A O 1
ATOM 787 N N . GLN A 1 107 ? 2.814 17.365 -7.149 1.00 84.19 107 GLN A N 1
ATOM 788 C CA . GLN A 1 107 ? 1.715 17.626 -8.079 1.00 84.19 107 GLN A CA 1
ATOM 789 C C . GLN A 1 107 ? 1.102 16.329 -8.625 1.00 84.19 107 GLN A C 1
ATOM 791 O O . GLN A 1 107 ? 0.041 16.362 -9.248 1.00 84.19 107 GLN A O 1
ATOM 796 N N . ALA A 1 108 ? 1.754 15.183 -8.405 1.00 87.12 108 ALA A N 1
ATOM 797 C CA . ALA A 1 108 ? 1.240 13.895 -8.829 1.00 87.12 108 ALA A CA 1
ATOM 798 C C . ALA A 1 108 ? -0.066 13.549 -8.101 1.00 87.12 108 ALA A C 1
ATOM 800 O O . ALA A 1 108 ? -0.245 13.828 -6.915 1.00 87.12 108 ALA A O 1
ATOM 801 N N . ARG A 1 109 ? -0.976 12.869 -8.804 1.00 89.44 109 ARG A N 1
ATOM 802 C CA . ARG A 1 109 ? -2.218 12.357 -8.216 1.00 89.44 109 ARG A CA 1
ATOM 803 C C . ARG A 1 109 ? -1.903 11.195 -7.270 1.00 89.44 109 ARG A C 1
ATOM 805 O O . ARG A 1 109 ? -1.760 10.055 -7.720 1.00 89.44 109 ARG A O 1
ATOM 812 N N . VAL A 1 110 ? -1.790 11.498 -5.981 1.00 91.88 110 VAL A N 1
ATOM 813 C CA . VAL A 1 110 ? -1.472 10.556 -4.897 1.00 91.88 110 VAL A CA 1
ATOM 814 C C . VAL A 1 110 ? -2.384 10.792 -3.692 1.00 91.88 110 VAL A C 1
ATOM 816 O O . VAL A 1 110 ? -2.887 11.896 -3.494 1.00 91.88 110 VAL A O 1
ATOM 819 N N . GLU A 1 111 ? -2.581 9.761 -2.879 1.00 92.38 111 GLU A N 1
ATOM 820 C CA . GLU A 1 111 ? -3.193 9.866 -1.554 1.00 92.38 111 GLU A CA 1
ATOM 821 C C . GLU A 1 111 ? -2.100 10.020 -0.480 1.00 92.38 111 GLU A C 1
ATOM 823 O O . GLU A 1 111 ? -0.961 9.579 -0.663 1.00 92.38 111 GLU A O 1
ATOM 828 N N . ARG A 1 112 ? -2.436 10.646 0.653 1.00 90.44 112 ARG A N 1
ATOM 829 C CA . ARG A 1 112 ? -1.500 10.892 1.764 1.00 90.44 112 ARG A CA 1
ATOM 830 C C . ARG A 1 112 ? -1.958 10.167 3.005 1.00 90.44 112 ARG A C 1
ATOM 832 O O . ARG A 1 112 ? -2.994 10.521 3.550 1.00 90.44 112 ARG A O 1
ATOM 839 N N . TRP A 1 113 ? -1.252 9.127 3.419 1.00 91.88 113 TRP A N 1
ATOM 840 C CA . TRP A 1 113 ? -1.657 8.332 4.575 1.00 91.88 113 TRP A CA 1
ATOM 841 C C . TRP A 1 113 ? -0.554 8.332 5.624 1.00 91.88 113 TRP A C 1
ATOM 843 O O . TRP A 1 113 ? 0.626 8.373 5.282 1.00 91.88 113 TRP A O 1
ATOM 853 N N . ALA A 1 114 ? -0.935 8.276 6.896 1.00 88.31 114 ALA A N 1
ATOM 854 C CA . ALA A 1 114 ? 0.022 8.189 7.992 1.00 88.31 114 ALA A CA 1
ATOM 855 C C . ALA A 1 114 ? 0.156 6.755 8.503 1.00 88.31 114 ALA A C 1
ATOM 857 O O . ALA A 1 114 ? -0.853 6.104 8.782 1.00 88.31 114 ALA A O 1
ATOM 858 N N . GLN A 1 115 ? 1.381 6.257 8.665 1.00 87.69 115 GLN A N 1
ATOM 859 C CA . GLN A 1 115 ? 1.591 5.020 9.419 1.00 87.69 115 GLN A CA 1
ATOM 860 C C . GLN A 1 115 ? 1.674 5.335 10.915 1.00 87.69 115 GLN A C 1
ATOM 862 O O . GLN A 1 115 ? 2.559 6.065 11.352 1.00 87.69 115 GLN A O 1
ATOM 867 N N . VAL A 1 116 ? 0.779 4.744 11.704 1.00 87.75 116 VAL A N 1
ATOM 868 C CA . VAL A 1 116 ? 0.669 4.997 13.148 1.00 87.75 116 VAL A CA 1
ATOM 869 C C . VAL A 1 116 ? 0.884 3.717 13.944 1.00 87.75 116 VAL A C 1
ATOM 871 O O . VAL A 1 116 ? 0.736 2.611 13.421 1.00 87.75 116 VAL A O 1
ATOM 874 N N . ALA A 1 117 ? 1.245 3.849 15.220 1.00 86.50 117 ALA A N 1
ATOM 875 C CA . ALA A 1 117 ? 1.260 2.711 16.130 1.00 86.50 117 ALA A CA 1
ATOM 876 C C . ALA A 1 117 ? -0.164 2.164 16.338 1.00 86.50 117 ALA A C 1
ATOM 878 O O . ALA A 1 117 ? -1.155 2.852 16.085 1.00 86.50 117 ALA A O 1
ATOM 879 N N . ALA A 1 118 ? -0.274 0.920 16.809 1.00 82.50 118 ALA A N 1
ATOM 880 C CA . ALA A 1 118 ? -1.570 0.394 17.221 1.00 82.50 118 ALA A CA 1
ATOM 881 C C . ALA A 1 118 ? -2.113 1.257 18.378 1.00 82.50 118 ALA A C 1
ATOM 883 O O . ALA A 1 118 ? -1.413 1.392 19.384 1.00 82.50 118 ALA A O 1
ATOM 884 N N . PRO A 1 119 ? -3.314 1.849 18.251 1.00 82.00 119 PRO A N 1
ATOM 885 C CA . PRO A 1 119 ? -3.851 2.732 19.277 1.00 82.00 119 PRO A CA 1
ATOM 886 C C . PRO A 1 119 ? -4.063 1.972 20.589 1.00 82.00 119 PRO A C 1
ATOM 888 O O . PRO A 1 119 ? -4.484 0.811 20.599 1.00 82.00 119 PRO A O 1
ATOM 891 N N . GLU A 1 120 ? -3.764 2.633 21.705 1.00 82.31 120 GLU A N 1
ATOM 892 C CA . GLU A 1 120 ? -3.858 2.028 23.036 1.00 82.31 120 GLU A CA 1
ATOM 893 C C . GLU A 1 120 ? -5.292 1.979 23.569 1.00 82.31 120 GLU A C 1
ATOM 895 O O . GLU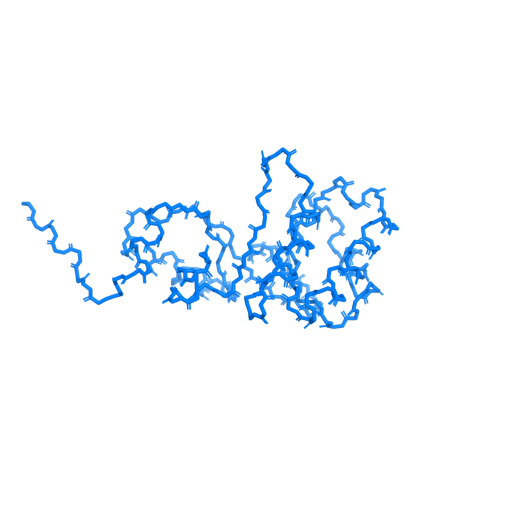 A 1 120 ? -5.619 1.098 24.363 1.00 82.31 120 GLU A O 1
ATOM 900 N N . SER A 1 121 ? -6.141 2.897 23.112 1.00 81.81 121 SER A N 1
ATOM 901 C CA . SER A 1 121 ? -7.544 3.028 23.500 1.00 81.81 121 SER A CA 1
ATOM 902 C C . SER A 1 121 ? -8.367 3.629 22.359 1.00 81.81 121 SER A C 1
ATOM 904 O O . SER A 1 121 ? -7.838 4.030 21.315 1.00 81.81 121 SER A O 1
ATOM 906 N N . ARG A 1 122 ? -9.685 3.710 22.551 1.00 74.94 122 ARG A N 1
ATOM 907 C CA . ARG A 1 122 ? -10.593 4.352 21.588 1.00 74.94 122 ARG A CA 1
ATOM 908 C C . ARG A 1 122 ? -10.418 5.861 21.530 1.00 74.94 122 ARG A C 1
ATOM 910 O O . ARG A 1 122 ? -10.486 6.422 20.440 1.00 74.94 122 ARG A O 1
ATOM 917 N N . ASP A 1 123 ? -10.175 6.503 22.669 1.00 81.88 123 ASP A N 1
ATOM 918 C CA . ASP A 1 123 ? -9.884 7.936 22.711 1.00 81.88 123 ASP A CA 1
ATOM 919 C C . ASP A 1 123 ? -8.576 8.243 21.996 1.00 81.88 123 ASP A C 1
ATOM 921 O O . ASP A 1 123 ? -8.567 9.091 21.107 1.00 81.88 123 ASP A O 1
ATOM 925 N N . ALA A 1 124 ? -7.530 7.450 22.251 1.00 84.56 124 ALA A N 1
ATOM 926 C CA . ALA A 1 124 ? -6.273 7.554 21.518 1.00 84.56 124 ALA A CA 1
ATOM 927 C C . ALA A 1 124 ? -6.475 7.343 20.008 1.00 84.56 124 ALA A C 1
ATOM 929 O O . ALA A 1 124 ? -5.848 8.020 19.194 1.00 84.56 124 ALA A O 1
ATOM 930 N N . TRP A 1 125 ? -7.373 6.436 19.603 1.00 82.94 125 TRP A N 1
ATOM 931 C CA . TRP A 1 125 ? -7.722 6.238 18.195 1.00 82.94 125 TRP A CA 1
ATOM 932 C C . TRP A 1 125 ? -8.448 7.442 17.580 1.00 82.94 125 TRP A C 1
ATOM 934 O O . TRP A 1 125 ? -8.083 7.875 16.484 1.00 82.94 125 TRP A O 1
ATOM 944 N N . ARG A 1 126 ? -9.454 7.998 18.268 1.00 83.06 126 ARG A N 1
ATOM 945 C CA . ARG A 1 126 ? -10.191 9.192 17.823 1.00 83.06 126 ARG A CA 1
ATOM 946 C C . ARG A 1 126 ? -9.273 10.403 17.707 1.00 83.06 126 ARG A C 1
ATOM 948 O O . ARG A 1 126 ? -9.318 11.094 16.692 1.00 83.06 126 ARG A O 1
ATOM 955 N N . GLU A 1 127 ? -8.427 10.617 18.708 1.00 86.06 127 GLU A N 1
ATOM 956 C CA . GLU A 1 127 ? -7.436 11.688 18.727 1.00 86.06 127 GLU A CA 1
ATOM 957 C C . GLU A 1 127 ? -6.434 11.521 17.584 1.00 86.06 127 GLU A C 1
ATOM 959 O O . GLU A 1 127 ? -6.309 12.418 16.758 1.00 86.06 127 GLU A O 1
ATOM 964 N N . THR A 1 128 ? -5.829 10.336 17.440 1.00 86.06 128 THR A N 1
ATOM 965 C CA . THR A 1 128 ? -4.901 10.035 16.337 1.00 86.06 128 THR A CA 1
ATOM 966 C C . THR A 1 128 ? -5.539 10.325 14.979 1.00 86.06 128 THR A C 1
ATOM 968 O O . THR A 1 128 ? -4.940 10.999 14.142 1.00 86.06 128 THR A O 1
ATOM 971 N N . ARG A 1 129 ? -6.772 9.854 14.745 1.00 83.31 129 ARG A N 1
ATOM 972 C CA . ARG A 1 129 ? -7.488 10.118 13.490 1.00 83.31 129 ARG A CA 1
ATOM 973 C C . ARG A 1 129 ? -7.692 11.607 13.253 1.00 83.31 129 ARG A C 1
ATOM 975 O O . ARG A 1 129 ? -7.374 12.073 12.165 1.00 83.31 129 ARG A O 1
ATOM 982 N N . ARG A 1 130 ? -8.183 12.334 14.259 1.00 83.56 130 ARG A N 1
ATOM 983 C CA . ARG A 1 130 ? -8.415 13.778 14.173 1.00 83.56 130 ARG A CA 1
ATOM 984 C C . ARG A 1 130 ? -7.122 14.528 13.860 1.00 83.56 130 ARG A C 1
ATOM 986 O O . ARG A 1 130 ? -7.099 15.338 12.944 1.00 83.56 130 ARG A O 1
ATOM 993 N N . THR A 1 131 ? -6.040 14.212 14.562 1.00 87.38 131 THR A N 1
ATOM 994 C CA . THR A 1 131 ? -4.722 14.821 14.363 1.00 87.38 131 THR A CA 1
ATOM 995 C C . THR A 1 131 ? -4.209 14.625 12.932 1.00 87.38 131 THR A C 1
ATOM 997 O O . THR A 1 131 ? -3.723 15.573 12.319 1.00 87.38 131 THR A O 1
ATOM 1000 N N . TYR A 1 132 ? -4.345 13.426 12.357 1.00 85.06 132 TYR A N 1
ATOM 1001 C CA . TYR A 1 132 ? -3.920 13.178 10.973 1.00 85.06 132 TYR A CA 1
ATOM 1002 C C . TYR A 1 132 ? -4.880 13.734 9.921 1.00 85.06 132 TYR A C 1
ATOM 1004 O O . TYR A 1 132 ? -4.420 14.178 8.871 1.00 85.06 132 TYR A O 1
ATOM 1012 N N . GLU A 1 133 ? -6.178 13.782 10.201 1.00 82.31 133 GLU A N 1
ATOM 1013 C CA . GLU A 1 133 ? -7.162 14.446 9.344 1.00 82.31 133 GLU A CA 1
ATOM 1014 C C . GLU A 1 133 ? -6.919 15.964 9.280 1.00 82.31 133 GLU A C 1
ATOM 1016 O O . GLU A 1 133 ? -6.895 16.533 8.190 1.00 82.31 133 GLU A O 1
ATOM 1021 N N . GLU A 1 134 ? -6.616 16.606 10.413 1.00 84.94 134 GLU A N 1
ATOM 1022 C CA . GLU A 1 134 ? -6.218 18.022 10.485 1.00 84.94 134 GLU A CA 1
ATOM 1023 C C . GLU A 1 134 ? -4.894 18.294 9.742 1.00 84.94 134 GLU A C 1
ATOM 1025 O O . GLU A 1 134 ? -4.716 19.362 9.156 1.00 84.94 134 GLU A O 1
ATOM 1030 N N . MET A 1 135 ? -3.988 17.310 9.680 1.00 83.12 135 MET A N 1
ATOM 1031 C CA . MET A 1 135 ? -2.781 17.351 8.837 1.00 83.12 135 MET A CA 1
ATOM 1032 C C . MET A 1 135 ? -3.052 17.085 7.343 1.00 83.12 135 MET A C 1
ATOM 1034 O O . MET A 1 135 ? -2.118 17.082 6.537 1.00 83.12 135 MET A O 1
ATOM 1038 N N . GLY A 1 136 ? -4.308 16.851 6.951 1.00 80.12 136 GLY A N 1
ATOM 1039 C CA . GLY A 1 136 ? -4.705 16.590 5.568 1.00 80.12 136 GLY A CA 1
ATOM 1040 C C . GLY A 1 136 ? -4.432 15.161 5.092 1.00 80.12 136 GLY A C 1
ATOM 1041 O O . GLY A 1 136 ? -4.375 14.918 3.882 1.00 80.12 136 GLY A O 1
ATOM 1042 N N . ALA A 1 137 ? -4.243 14.206 6.007 1.00 85.00 137 ALA A N 1
ATOM 1043 C CA . ALA A 1 137 ? -4.132 12.801 5.644 1.00 85.00 137 ALA A CA 1
ATOM 1044 C C . ALA A 1 137 ? -5.486 12.264 5.154 1.00 85.00 137 ALA A C 1
ATOM 1046 O O . ALA A 1 137 ? -6.525 12.442 5.782 1.00 85.00 137 ALA A O 1
ATOM 1047 N N . SER A 1 138 ? -5.458 11.544 4.039 1.00 83.62 138 SER A N 1
ATOM 1048 C CA . SER A 1 138 ? -6.600 10.830 3.466 1.00 83.62 138 SER A CA 1
ATOM 1049 C C . SER A 1 138 ? -6.896 9.508 4.188 1.00 83.62 138 SER A C 1
ATOM 1051 O O . SER A 1 138 ? -7.955 8.922 3.981 1.00 83.62 138 SER A O 1
ATOM 1053 N N . GLY A 1 139 ? -5.966 9.015 5.012 1.00 84.69 139 GLY A N 1
ATOM 1054 C CA . GLY A 1 139 ? -6.105 7.748 5.724 1.00 84.69 139 GLY A CA 1
ATOM 1055 C C . GLY A 1 139 ? -4.958 7.463 6.690 1.00 84.69 139 GLY A C 1
ATOM 1056 O O . GLY A 1 139 ? -3.975 8.202 6.766 1.00 84.69 139 GLY A O 1
ATOM 1057 N N . VAL A 1 140 ? -5.079 6.361 7.429 1.00 85.44 140 VAL A N 1
ATOM 1058 C CA . VAL A 1 140 ? -4.048 5.878 8.356 1.00 85.44 140 VAL A CA 1
ATOM 1059 C C . VAL A 1 140 ? -3.815 4.379 8.172 1.00 85.44 140 VAL A C 1
ATOM 1061 O O . VAL A 1 140 ? -4.745 3.622 7.896 1.00 85.44 140 VAL A O 1
ATOM 1064 N N . ILE A 1 141 ? -2.565 3.946 8.329 1.00 86.38 141 ILE A N 1
ATOM 1065 C CA . ILE A 1 141 ? -2.145 2.543 8.291 1.00 86.38 141 ILE A CA 1
ATOM 1066 C C . ILE A 1 141 ? -1.781 2.131 9.711 1.00 86.38 141 ILE A C 1
ATOM 1068 O O . ILE A 1 141 ? -0.879 2.711 10.315 1.00 86.38 141 ILE A O 1
ATOM 1072 N N . VAL A 1 142 ? -2.464 1.109 10.223 1.00 83.88 142 VAL A N 1
ATOM 1073 C CA . VAL A 1 142 ? -2.275 0.592 11.582 1.00 83.88 142 VAL A CA 1
ATOM 1074 C C . VAL A 1 142 ? -1.786 -0.858 11.508 1.00 83.88 142 VAL A C 1
ATOM 1076 O O . VAL A 1 142 ? -2.347 -1.637 10.730 1.00 83.88 142 VAL A O 1
ATOM 1079 N N . PRO A 1 143 ? -0.776 -1.260 12.301 1.00 83.25 143 PRO A N 1
ATOM 1080 C CA . PRO A 1 143 ? -0.394 -2.657 12.439 1.00 83.25 143 PRO A CA 1
ATOM 1081 C C . PRO A 1 143 ? -1.584 -3.525 12.853 1.00 83.25 143 PRO A C 1
ATOM 1083 O O . PRO A 1 143 ? -2.330 -3.195 13.777 1.00 83.25 143 PRO A O 1
ATOM 1086 N N . PHE A 1 144 ? -1.751 -4.659 12.177 1.00 74.50 144 PHE A N 1
ATOM 1087 C CA . PHE A 1 144 ? -2.797 -5.609 12.525 1.00 74.50 144 PHE A CA 1
ATOM 1088 C C . PHE A 1 144 ? -2.463 -6.304 13.851 1.00 74.50 144 PHE A C 1
ATOM 1090 O O . PHE A 1 144 ? -1.400 -6.905 13.993 1.00 74.50 144 PHE A O 1
ATOM 1097 N N . GLY A 1 145 ? -3.387 -6.259 14.810 1.00 73.12 145 GLY A N 1
ATOM 1098 C CA . GLY A 1 145 ? -3.244 -6.936 16.096 1.00 73.12 145 GLY A CA 1
ATOM 1099 C C . GLY A 1 145 ? -4.594 -7.178 16.778 1.00 73.12 145 GLY A C 1
ATOM 1100 O O . GLY A 1 145 ? -5.587 -6.557 16.392 1.00 73.12 145 GLY A O 1
ATOM 1101 N N . PRO A 1 146 ? -4.653 -8.053 17.802 1.00 73.25 146 PRO A N 1
ATOM 1102 C CA . PRO A 1 146 ? -5.902 -8.409 18.485 1.00 73.25 146 PRO A CA 1
ATOM 1103 C C . PRO A 1 146 ? -6.662 -7.187 19.015 1.00 73.25 146 PRO A C 1
ATOM 1105 O O . PRO A 1 146 ? -7.863 -7.067 18.798 1.00 73.25 146 PRO A O 1
ATOM 1108 N N . ARG A 1 147 ? -5.935 -6.219 19.591 1.00 71.31 147 ARG A N 1
ATOM 1109 C CA . ARG A 1 147 ? -6.508 -4.971 20.121 1.00 71.31 147 ARG A CA 1
ATOM 1110 C C . ARG A 1 147 ? -7.226 -4.148 19.050 1.00 71.31 147 ARG A C 1
ATOM 1112 O O . ARG A 1 147 ? -8.273 -3.581 19.327 1.00 71.31 147 ARG A O 1
ATOM 1119 N N . LEU A 1 148 ? -6.703 -4.105 17.821 1.00 74.56 148 LEU A N 1
ATOM 1120 C CA . LEU A 1 148 ? -7.353 -3.383 16.723 1.00 74.56 148 LEU A CA 1
ATOM 1121 C C . LEU A 1 148 ? -8.707 -4.012 16.379 1.00 74.56 148 LEU A C 1
ATOM 1123 O O . LEU A 1 148 ? -9.679 -3.298 16.164 1.00 74.56 148 LEU A O 1
ATOM 1127 N N . LEU A 1 149 ? -8.787 -5.345 16.360 1.00 72.19 149 LEU A N 1
ATOM 1128 C CA . LEU A 1 149 ? -10.052 -6.037 16.115 1.00 72.19 149 LEU A CA 1
ATOM 1129 C C . LEU A 1 149 ? -11.073 -5.760 17.220 1.00 72.19 149 LEU A C 1
ATOM 1131 O O . LEU A 1 149 ? -12.243 -5.549 16.907 1.00 72.19 149 LEU A O 1
ATOM 1135 N N . ASP A 1 150 ? -10.638 -5.725 18.481 1.00 72.19 150 ASP A N 1
ATOM 1136 C CA . ASP A 1 150 ? -11.514 -5.401 19.612 1.00 72.19 150 ASP A CA 1
ATOM 1137 C C . ASP A 1 150 ? -12.077 -3.977 19.500 1.00 72.19 150 ASP A C 1
ATOM 1139 O O . ASP A 1 150 ? -13.278 -3.776 19.686 1.00 72.19 150 ASP A O 1
ATOM 1143 N N . LEU A 1 151 ? -11.239 -3.010 19.108 1.00 70.38 151 LEU A N 1
ATOM 1144 C CA . LEU A 1 151 ? -11.650 -1.623 18.870 1.00 70.38 151 LEU A CA 1
ATOM 1145 C C . LEU A 1 151 ? -12.656 -1.498 17.714 1.00 70.38 151 LEU A C 1
ATOM 1147 O O . LEU A 1 151 ? -13.599 -0.718 17.808 1.00 70.38 151 LEU A O 1
ATOM 1151 N N . LEU A 1 152 ? -12.479 -2.262 16.629 1.00 69.19 152 LEU A N 1
ATOM 1152 C CA . LEU A 1 152 ? -13.351 -2.189 15.449 1.00 69.19 152 LEU A CA 1
ATOM 1153 C C . LEU A 1 152 ? -14.667 -2.965 15.608 1.00 69.19 152 LEU A C 1
ATOM 1155 O O . LEU A 1 152 ? -15.652 -2.650 14.943 1.00 69.19 152 LEU A O 1
ATOM 1159 N N . ARG A 1 153 ? -14.701 -4.000 16.455 1.00 68.88 153 ARG A N 1
ATOM 1160 C CA . ARG A 1 153 ? -15.870 -4.883 16.606 1.00 68.88 153 ARG A CA 1
ATOM 1161 C C . ARG A 1 153 ? -16.988 -4.268 17.448 1.00 68.88 153 ARG A C 1
ATOM 1163 O O . ARG A 1 153 ? -18.125 -4.725 17.349 1.00 68.88 153 ARG A O 1
ATOM 1170 N N . ARG A 1 154 ? -16.681 -3.274 18.282 1.00 64.25 154 ARG A N 1
ATOM 1171 C CA . ARG A 1 154 ? -17.640 -2.646 19.197 1.00 64.25 154 ARG A CA 1
ATOM 1172 C C . ARG A 1 154 ? -17.578 -1.124 19.054 1.00 64.25 154 ARG A C 1
ATOM 1174 O O . ARG A 1 154 ? -16.950 -0.494 19.885 1.00 64.25 154 ARG A O 1
ATOM 1181 N N . PRO A 1 155 ? -18.161 -0.516 18.011 1.00 56.75 155 PRO A N 1
ATOM 1182 C CA . PRO A 1 155 ? -18.046 0.929 17.800 1.00 56.75 155 PRO A CA 1
ATOM 1183 C C . PRO A 1 155 ? -18.767 1.776 18.870 1.00 56.75 155 PRO A C 1
ATOM 1185 O O . PRO A 1 155 ? -18.283 2.863 19.180 1.00 56.75 155 PRO A O 1
ATOM 1188 N N . ASP A 1 156 ? -19.843 1.258 19.481 1.00 54.41 156 ASP A N 1
ATOM 1189 C CA . ASP A 1 156 ? -20.783 2.050 20.302 1.00 54.41 156 ASP A CA 1
ATOM 1190 C C . ASP A 1 156 ? -20.696 1.824 21.828 1.00 54.41 156 ASP A C 1
ATOM 1192 O O . ASP A 1 156 ? -21.418 2.464 22.583 1.00 54.41 156 ASP A O 1
ATOM 1196 N N . GLU A 1 157 ? -19.840 0.924 22.322 1.00 55.53 157 GLU A N 1
ATOM 1197 C CA . GLU A 1 157 ? -19.693 0.720 23.778 1.00 55.53 157 GLU A CA 1
ATOM 1198 C C . GLU A 1 157 ? -18.722 1.754 24.365 1.00 55.53 157 GLU A C 1
ATOM 1200 O O . GLU A 1 157 ? -17.530 1.660 24.099 1.00 55.53 157 GLU A O 1
ATOM 1205 N N . GLU A 1 158 ? -19.167 2.737 25.145 1.00 55.34 158 GLU A N 1
ATOM 1206 C CA . GLU A 1 158 ? -18.239 3.595 25.900 1.00 55.34 158 GLU A CA 1
ATOM 1207 C C . GLU A 1 158 ? -17.269 2.724 26.720 1.00 55.34 158 GLU A C 1
ATOM 1209 O O . GLU A 1 158 ? -17.657 1.677 27.241 1.00 55.34 158 GLU A O 1
ATOM 1214 N N . ASP A 1 159 ? -15.986 3.107 26.766 1.00 52.28 159 ASP A N 1
ATOM 1215 C CA . ASP A 1 159 ? -14.939 2.398 27.518 1.00 52.28 159 ASP A CA 1
ATOM 1216 C C . ASP A 1 159 ? -15.133 2.697 29.014 1.00 52.28 159 ASP A C 1
ATOM 1218 O O . ASP A 1 159 ? -14.288 3.292 29.673 1.00 52.28 159 ASP A O 1
ATOM 1222 N N . ASP A 1 160 ? -16.314 2.366 29.537 1.00 48.50 160 ASP A N 1
ATOM 1223 C CA . ASP A 1 160 ? -16.683 2.566 30.929 1.00 48.50 160 ASP A CA 1
ATOM 1224 C C . ASP A 1 160 ? -16.070 1.431 31.751 1.00 48.50 160 ASP A C 1
ATOM 1226 O O . ASP A 1 160 ? -16.708 0.458 32.158 1.00 48.50 160 ASP A O 1
ATOM 1230 N N . ARG A 1 161 ? -14.753 1.522 31.921 1.00 47.50 161 ARG A N 1
ATOM 1231 C CA . ARG A 1 161 ? -14.073 0.944 33.074 1.00 47.50 161 ARG A CA 1
ATOM 1232 C C . ARG A 1 161 ? -13.689 2.081 33.999 1.00 47.50 161 ARG A C 1
ATOM 1234 O O . ARG A 1 161 ? -12.532 2.481 34.067 1.00 47.50 161 ARG A O 1
ATOM 1241 N N . SER A 1 162 ? -14.703 2.585 34.688 1.00 40.03 162 SER A N 1
ATOM 1242 C CA . SER A 1 162 ? -14.527 3.240 35.975 1.00 40.03 162 SER A CA 1
ATOM 1243 C C . SER A 1 162 ? -14.021 2.185 36.977 1.00 40.03 162 SER A C 1
ATOM 1245 O O . SER A 1 162 ? -14.744 1.231 37.269 1.00 40.03 162 SER A O 1
ATOM 1247 N N . ASP A 1 163 ? -12.769 2.314 37.426 1.00 41.94 163 ASP A N 1
ATOM 1248 C CA . ASP A 1 163 ? -12.273 1.737 38.690 1.00 41.94 163 ASP A CA 1
ATOM 1249 C C . ASP A 1 163 ? -12.376 2.817 39.776 1.00 41.94 163 ASP A C 1
ATOM 1251 O O . ASP A 1 163 ? -11.947 3.962 39.489 1.00 41.94 163 ASP A O 1
#